Protein AF-A0A9D6RE31-F1 (afdb_monomer)

Sequence (153 aa):
MPLENSCTQYTGELVFVLPIVGYGWCRIDPNARADQPGGAIDTPHPFHAKLVEFQYHDGKIVGGIGTVEEPNHPLDKEWVAFCIRDRGTDLYDLTTNPGKYNVGIGKNRPTIKIDLDIPMPQWMQFDGPPIASGFGFIAESETQIKEKYDWLK

Secondary structure (DSSP, 8-state):
-PBPGGGGGGTTSEEEEEEPTTS--EE--TTS-TTS--EE-PPPPPEEEEEEEEEEETTEEEEEEEEE--TT-TTTT-EEEEEE---SSPPB-SSSSPPEEEEEEESSPPEE---TTS-GGGGEE-SS-EEEEEEEEEES-HHHHHHHHHHT-

Structure (mmCIF, N/CA/C/O backbone):
data_AF-A0A9D6RE31-F1
#
_entry.id   AF-A0A9D6RE31-F1
#
loop_
_atom_site.group_PDB
_atom_site.id
_atom_site.type_symbol
_atom_site.label_atom_id
_atom_site.label_alt_id
_atom_site.label_comp_id
_atom_site.label_asym_id
_atom_site.label_entity_id
_atom_site.label_seq_id
_atom_site.pdbx_PDB_ins_code
_atom_site.Cartn_x
_atom_site.Cartn_y
_atom_site.Cartn_z
_atom_site.occupancy
_atom_site.B_iso_or_equiv
_atom_site.auth_seq_id
_atom_site.auth_comp_id
_atom_site.auth_asym_id
_atom_site.auth_atom_id
_atom_site.pdbx_PDB_model_num
ATOM 1 N N . MET A 1 1 ? 2.675 -8.112 13.471 1.00 72.06 1 MET A N 1
ATOM 2 C CA . MET A 1 1 ? 1.384 -8.159 14.187 1.00 72.06 1 MET A CA 1
ATOM 3 C C . MET A 1 1 ? 0.311 -7.637 13.278 1.00 72.06 1 MET A C 1
ATOM 5 O O . MET A 1 1 ? 0.635 -6.751 12.501 1.00 72.06 1 MET A O 1
ATOM 9 N N . PRO A 1 2 ? -0.901 -8.199 13.326 1.00 80.25 2 PRO A N 1
ATOM 10 C CA . PRO A 1 2 ? -1.939 -7.860 12.370 1.00 80.25 2 PRO A CA 1
ATOM 11 C C . PRO A 1 2 ? -2.447 -6.429 12.511 1.00 80.25 2 PRO A C 1
ATOM 13 O O . PRO A 1 2 ? -2.255 -5.797 13.548 1.00 80.25 2 PRO A O 1
ATOM 16 N N . LEU A 1 3 ? -3.129 -5.968 11.470 1.00 85.81 3 LEU A N 1
ATOM 17 C CA . LEU A 1 3 ? -4.023 -4.821 11.557 1.00 85.81 3 LEU A CA 1
ATOM 18 C C . LEU A 1 3 ? -5.235 -5.164 12.432 1.00 85.81 3 LEU A C 1
ATOM 20 O O . LEU A 1 3 ? -5.684 -6.316 12.461 1.00 85.81 3 LEU A O 1
ATOM 24 N N . GLU A 1 4 ? -5.782 -4.164 13.118 1.00 89.50 4 GLU A N 1
ATOM 25 C CA . GLU A 1 4 ? -7.058 -4.299 13.814 1.00 89.50 4 GLU A CA 1
ATOM 26 C C . GLU A 1 4 ? -8.179 -4.719 12.862 1.00 89.50 4 GLU A C 1
ATOM 28 O O . GLU A 1 4 ? -8.310 -4.186 11.762 1.00 89.50 4 GLU A O 1
ATOM 33 N N . ASN A 1 5 ? -9.066 -5.610 13.315 1.00 88.19 5 ASN A N 1
ATOM 34 C CA . ASN A 1 5 ? -10.222 -6.042 12.520 1.00 88.19 5 ASN A CA 1
ATOM 35 C C . ASN A 1 5 ? -11.176 -4.883 12.170 1.00 88.19 5 ASN A C 1
ATOM 37 O O . ASN A 1 5 ? -11.893 -4.957 11.170 1.00 88.19 5 ASN A O 1
ATOM 41 N N . SER A 1 6 ? -11.164 -3.801 12.956 1.00 89.31 6 SER A N 1
ATOM 42 C CA . SER A 1 6 ? -11.869 -2.546 12.664 1.00 89.31 6 SER A CA 1
ATOM 43 C C . SER A 1 6 ? -11.450 -1.943 11.317 1.00 89.31 6 SER A C 1
ATOM 45 O O . SER A 1 6 ? -12.273 -1.330 10.642 1.00 89.31 6 SER A O 1
ATOM 47 N N . CYS A 1 7 ? -10.220 -2.200 10.858 1.00 91.12 7 CYS A N 1
ATOM 48 C CA . CYS A 1 7 ? -9.700 -1.678 9.596 1.00 91.12 7 CYS A CA 1
ATOM 49 C C . CYS A 1 7 ? -10.464 -2.191 8.367 1.00 91.12 7 CYS A C 1
ATOM 51 O O . CYS A 1 7 ? -10.392 -1.571 7.312 1.00 91.12 7 CYS A O 1
ATOM 53 N N . THR A 1 8 ? -11.250 -3.267 8.492 1.00 92.44 8 THR A N 1
ATOM 54 C CA . THR A 1 8 ? -12.121 -3.750 7.406 1.00 92.44 8 THR A CA 1
ATOM 55 C C . THR A 1 8 ? -13.094 -2.695 6.884 1.00 92.44 8 THR A C 1
ATOM 57 O O . THR A 1 8 ? -13.463 -2.762 5.710 1.00 92.44 8 THR A O 1
ATOM 60 N N . GLN A 1 9 ? -13.445 -1.694 7.700 1.00 93.81 9 GLN A N 1
ATOM 61 C CA . GLN A 1 9 ? -14.280 -0.564 7.285 1.00 93.81 9 GLN A CA 1
ATOM 62 C C . GLN A 1 9 ? -13.671 0.260 6.142 1.00 93.81 9 GLN A C 1
ATOM 64 O O . GLN A 1 9 ? -14.412 0.894 5.404 1.00 93.81 9 GLN A O 1
ATOM 69 N N . TYR A 1 10 ? -12.345 0.219 5.962 1.00 94.31 10 TYR A N 1
ATOM 70 C CA . TYR A 1 10 ? -11.663 0.923 4.874 1.00 94.31 10 TYR A CA 1
ATOM 71 C C . TYR A 1 10 ? -11.719 0.163 3.542 1.00 94.31 10 TYR A C 1
ATOM 73 O O . TYR A 1 10 ? -11.146 0.609 2.554 1.00 94.31 10 TYR A O 1
ATOM 81 N N . THR A 1 11 ? -12.401 -0.985 3.476 1.00 96.75 11 THR A N 1
ATOM 82 C CA . THR A 1 11 ? -12.646 -1.667 2.198 1.00 96.75 11 THR A CA 1
ATOM 83 C C . THR A 1 11 ? -13.521 -0.782 1.311 1.00 96.75 11 THR A C 1
ATOM 85 O O . THR A 1 11 ? -14.663 -0.492 1.652 1.00 96.75 11 THR A O 1
ATOM 88 N N . GLY A 1 12 ? -13.001 -0.386 0.153 1.00 96.62 12 GLY A N 1
ATOM 89 C CA . GLY A 1 12 ? -13.634 0.562 -0.763 1.00 96.62 12 GLY A CA 1
ATOM 90 C C . GLY A 1 12 ? -13.261 2.024 -0.513 1.00 96.62 12 GLY A C 1
ATOM 91 O O . GLY A 1 12 ? -13.594 2.861 -1.352 1.00 96.62 12 GLY A O 1
ATOM 92 N N . GLU A 1 13 ? -12.540 2.324 0.568 1.00 97.19 13 GLU A N 1
ATOM 93 C CA . GLU A 1 13 ? -12.125 3.675 0.945 1.00 97.19 13 GLU A CA 1
ATOM 94 C C . GLU A 1 13 ? -10.691 3.980 0.499 1.00 97.19 13 GLU A C 1
ATOM 96 O O . GLU A 1 1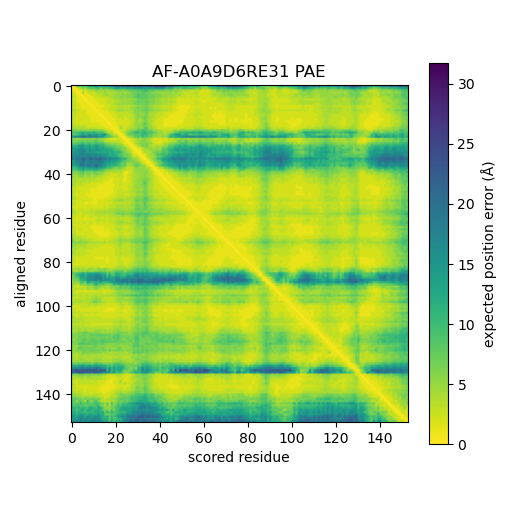3 ? -9.900 3.082 0.187 1.00 97.19 13 GLU A O 1
ATOM 101 N N . LEU A 1 14 ? -10.363 5.273 0.465 1.00 97.00 14 LEU A N 1
ATOM 102 C CA . LEU A 1 14 ? -9.002 5.745 0.233 1.00 97.00 14 LEU A CA 1
ATOM 103 C C . LEU A 1 14 ? -8.184 5.679 1.523 1.00 97.00 14 LEU A C 1
ATOM 105 O O . LEU A 1 14 ? -8.643 6.082 2.589 1.00 97.00 14 LEU A O 1
ATOM 109 N N . VAL A 1 15 ? -6.943 5.226 1.394 1.00 95.81 15 VAL A N 1
ATOM 110 C CA . VAL A 1 15 ? -5.906 5.311 2.422 1.00 95.81 15 VAL A CA 1
ATOM 111 C C . VAL A 1 15 ? -4.702 6.053 1.863 1.00 95.81 15 VAL A C 1
ATOM 113 O O . VAL A 1 15 ? -4.426 6.002 0.664 1.00 95.81 15 VAL A O 1
ATOM 116 N N . PHE A 1 16 ? -3.970 6.735 2.730 1.00 96.06 16 PHE A N 1
ATOM 117 C CA . PHE A 1 16 ? -2.738 7.419 2.378 1.00 96.06 16 PHE A CA 1
ATOM 118 C C . PHE A 1 16 ? -1.540 6.488 2.554 1.00 96.06 16 PHE A C 1
ATOM 120 O O . PHE A 1 16 ? -1.374 5.852 3.600 1.00 96.06 16 PHE A O 1
ATOM 127 N N . VAL A 1 17 ? -0.679 6.439 1.541 1.00 95.12 17 VAL A N 1
ATOM 128 C CA . VAL A 1 17 ? 0.570 5.682 1.558 1.00 95.12 17 VAL A CA 1
ATOM 129 C C . VAL A 1 17 ? 1.740 6.659 1.551 1.00 95.12 17 VAL A C 1
ATOM 131 O O . VAL A 1 17 ? 1.889 7.465 0.633 1.00 95.12 17 VAL A O 1
ATOM 134 N N . LEU A 1 18 ? 2.608 6.548 2.560 1.00 94.25 18 LEU A N 1
ATOM 135 C CA . LEU A 1 18 ? 3.876 7.273 2.631 1.00 94.25 18 LEU A CA 1
ATOM 136 C C . LEU A 1 18 ? 5.053 6.316 2.404 1.00 94.25 18 LEU A C 1
ATOM 138 O O . LEU A 1 18 ? 5.465 5.620 3.339 1.00 94.25 18 LEU A O 1
ATOM 142 N N . PRO A 1 19 ? 5.630 6.292 1.192 1.00 93.00 19 PRO A N 1
ATOM 143 C CA . PRO A 1 19 ? 6.897 5.627 0.911 1.00 93.00 19 PRO A CA 1
ATOM 144 C C . PRO A 1 19 ? 8.040 6.116 1.812 1.00 93.00 19 PRO A C 1
ATOM 146 O O . PRO A 1 19 ? 8.207 7.314 2.036 1.00 93.00 19 PRO A O 1
ATOM 149 N N . ILE A 1 20 ? 8.870 5.193 2.308 1.00 89.69 20 ILE A N 1
ATOM 150 C CA . ILE A 1 20 ? 10.016 5.520 3.169 1.00 89.69 20 ILE A CA 1
ATOM 151 C C . ILE A 1 20 ? 11.292 5.628 2.323 1.00 89.69 20 ILE A C 1
ATOM 153 O O . ILE A 1 20 ? 11.745 4.650 1.722 1.00 89.69 20 ILE A O 1
ATOM 157 N N . VAL A 1 21 ? 11.898 6.816 2.327 1.00 84.38 21 VAL A N 1
ATOM 158 C CA . VAL A 1 21 ? 13.106 7.140 1.552 1.00 84.38 21 VAL A CA 1
ATOM 159 C C . VAL A 1 21 ? 14.311 6.316 2.004 1.00 84.38 21 VAL A C 1
ATOM 161 O O . VAL A 1 21 ? 14.629 6.276 3.188 1.00 84.38 21 VAL A O 1
ATOM 164 N N . GLY A 1 22 ? 15.012 5.693 1.051 1.00 76.50 22 GLY A N 1
ATOM 165 C CA . GLY A 1 22 ? 16.251 4.941 1.303 1.00 76.50 22 GLY A CA 1
ATOM 166 C C . GLY A 1 22 ? 16.052 3.500 1.786 1.00 76.50 22 GLY A C 1
ATOM 167 O O . GLY A 1 22 ? 17.028 2.805 2.057 1.00 76.50 22 GLY A O 1
ATOM 168 N N . TYR A 1 23 ? 14.808 3.019 1.867 1.00 77.19 23 TYR A N 1
ATOM 169 C CA . TYR A 1 23 ? 14.497 1.698 2.413 1.00 77.19 23 TYR A CA 1
ATOM 170 C C . TYR A 1 23 ? 13.992 0.710 1.358 1.00 77.19 23 TYR A C 1
ATOM 172 O O . TYR A 1 23 ? 12.849 0.254 1.393 1.00 77.19 23 TYR A O 1
ATOM 180 N N . GLY A 1 24 ? 14.891 0.337 0.448 1.00 73.00 24 GLY A N 1
ATOM 181 C CA . GLY A 1 24 ? 14.710 -0.852 -0.388 1.00 73.00 24 GLY A CA 1
ATOM 182 C C . GLY A 1 24 ? 13.778 -0.682 -1.583 1.00 73.00 24 GLY A C 1
ATOM 183 O O . GLY A 1 24 ? 13.351 -1.693 -2.131 1.00 73.00 24 GLY A O 1
ATOM 184 N N . TRP A 1 25 ? 13.488 0.559 -1.997 1.00 88.06 25 TRP A N 1
ATOM 185 C CA . TRP A 1 25 ? 12.757 0.822 -3.236 1.00 88.06 25 TRP A CA 1
ATOM 186 C C . TRP A 1 25 ? 13.546 0.317 -4.449 1.00 88.06 25 TRP A C 1
ATOM 188 O O . TRP A 1 25 ? 14.605 0.841 -4.798 1.00 88.06 25 TRP A O 1
ATOM 198 N N . CYS A 1 26 ? 13.037 -0.742 -5.071 1.00 86.56 26 CYS A N 1
ATOM 199 C CA . CYS A 1 26 ? 13.654 -1.404 -6.213 1.00 86.56 26 CYS A CA 1
ATOM 200 C C . CYS A 1 26 ? 12.600 -1.917 -7.204 1.00 86.56 26 CYS A C 1
ATOM 202 O O . CYS A 1 26 ? 11.431 -2.113 -6.867 1.00 86.56 26 CYS A O 1
ATOM 204 N N . ARG A 1 27 ? 13.029 -2.142 -8.447 1.00 83.88 27 ARG A N 1
ATOM 205 C CA . ARG A 1 27 ? 12.282 -2.891 -9.463 1.00 83.88 27 ARG A CA 1
ATOM 206 C C . ARG A 1 27 ? 12.588 -4.364 -9.300 1.00 83.88 27 ARG A C 1
ATOM 208 O O . ARG A 1 27 ? 13.723 -4.755 -9.539 1.00 83.88 27 ARG A O 1
ATOM 215 N N . ILE A 1 28 ? 11.599 -5.166 -8.935 1.00 74.62 28 ILE A N 1
ATOM 216 C CA . ILE A 1 28 ? 11.752 -6.618 -8.820 1.00 74.62 28 ILE A CA 1
ATOM 217 C C . ILE A 1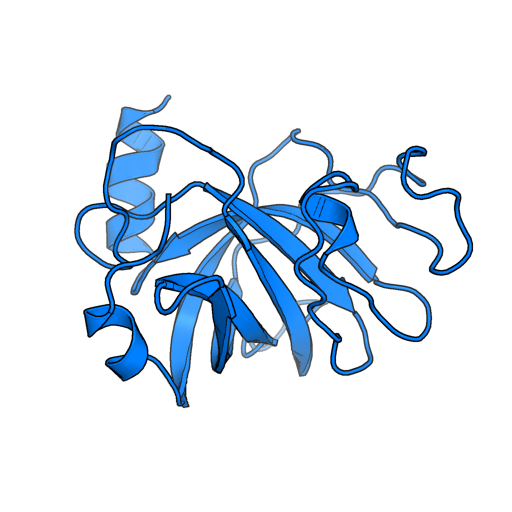 28 ? 11.269 -7.249 -10.131 1.00 74.62 28 ILE A C 1
ATOM 219 O O . ILE A 1 28 ? 10.168 -6.956 -10.581 1.00 74.62 28 ILE A O 1
ATOM 223 N N . ASP A 1 29 ? 12.087 -8.086 -10.773 1.00 67.75 29 ASP A N 1
ATOM 224 C CA . ASP A 1 29 ? 11.606 -8.928 -11.879 1.00 67.75 29 ASP A CA 1
ATOM 225 C C . ASP A 1 29 ? 10.699 -10.021 -11.284 1.00 67.75 29 ASP A C 1
ATOM 227 O O . ASP A 1 29 ? 11.098 -10.639 -10.296 1.00 67.75 29 ASP A O 1
ATOM 231 N N . PRO A 1 30 ? 9.516 -10.309 -11.851 1.00 61.91 30 PRO A N 1
ATOM 232 C CA . PRO A 1 30 ? 8.641 -11.386 -11.375 1.00 61.91 30 PRO A CA 1
ATOM 233 C C . PRO A 1 30 ? 9.322 -12.755 -11.322 1.00 61.91 30 PRO A C 1
ATOM 235 O O . PRO A 1 30 ? 8.916 -13.623 -10.557 1.00 61.91 30 PRO A O 1
ATOM 238 N N . ASN A 1 31 ? 10.358 -12.947 -12.142 1.00 63.72 31 ASN A N 1
ATOM 239 C CA . ASN A 1 31 ? 11.150 -14.168 -12.220 1.00 63.72 31 ASN A CA 1
ATOM 240 C C . ASN A 1 31 ? 12.482 -14.065 -11.463 1.00 63.72 31 ASN A C 1
ATOM 242 O O . ASN A 1 31 ? 13.255 -15.028 -11.461 1.00 63.72 31 ASN A O 1
ATOM 246 N N . ALA A 1 32 ? 12.795 -12.915 -10.853 1.00 63.56 32 ALA A N 1
ATOM 247 C CA . ALA A 1 32 ? 13.978 -12.803 -10.011 1.00 63.56 32 ALA A CA 1
ATOM 248 C C . ALA A 1 32 ? 13.854 -13.753 -8.821 1.00 63.56 32 ALA A C 1
ATOM 250 O O . ALA A 1 32 ? 12.771 -13.980 -8.275 1.00 63.56 32 ALA A O 1
ATOM 251 N N . ARG A 1 33 ? 14.998 -14.287 -8.376 1.00 61.00 33 ARG A N 1
ATOM 252 C CA . ARG A 1 33 ? 15.031 -14.968 -7.085 1.00 61.00 33 ARG A CA 1
ATOM 253 C C . ARG A 1 33 ? 14.599 -13.970 -6.024 1.00 61.00 33 ARG A C 1
ATOM 255 O O . ARG A 1 33 ? 15.077 -12.841 -5.976 1.00 61.00 33 ARG A O 1
ATOM 262 N N . ALA A 1 34 ? 13.694 -14.411 -5.173 1.00 54.25 34 ALA A N 1
ATOM 263 C CA . ALA A 1 34 ? 12.980 -13.536 -4.266 1.00 54.25 34 ALA A CA 1
ATOM 264 C C . ALA A 1 34 ? 13.859 -12.975 -3.114 1.00 54.25 34 ALA A C 1
ATOM 266 O O . ALA A 1 34 ? 13.396 -12.176 -2.300 1.00 54.25 34 ALA A O 1
ATOM 267 N N . ASP A 1 35 ? 15.131 -13.387 -3.044 1.00 58.91 35 ASP A N 1
ATOM 268 C CA . ASP A 1 35 ? 16.192 -12.866 -2.174 1.00 58.91 35 ASP A CA 1
ATOM 269 C C . ASP A 1 35 ? 17.090 -11.809 -2.849 1.00 58.91 35 ASP A C 1
ATOM 271 O O . ASP A 1 35 ? 17.983 -11.263 -2.199 1.00 58.91 35 ASP A O 1
ATOM 275 N N . GLN A 1 36 ? 16.866 -11.493 -4.129 1.00 63.34 36 GLN A N 1
ATOM 276 C CA . GLN A 1 36 ? 17.641 -10.493 -4.857 1.00 63.34 36 GLN A CA 1
ATOM 277 C C . GLN A 1 36 ? 16.864 -9.178 -4.962 1.00 63.34 36 GLN A C 1
ATOM 279 O O . GLN A 1 36 ? 15.836 -9.128 -5.644 1.00 63.34 36 GLN A O 1
ATOM 284 N N . PRO A 1 37 ? 17.342 -8.086 -4.334 1.00 63.28 37 PRO A N 1
ATOM 285 C CA . PRO A 1 37 ? 16.814 -6.770 -4.647 1.00 63.28 37 PRO A CA 1
ATOM 286 C C . PRO A 1 37 ? 17.138 -6.489 -6.114 1.00 63.28 37 PRO A C 1
ATOM 288 O O . PRO A 1 37 ? 18.289 -6.617 -6.537 1.00 63.28 37 PRO A O 1
ATOM 291 N N . GLY A 1 38 ? 16.127 -6.151 -6.910 1.00 74.94 38 GLY A N 1
ATOM 292 C CA . GLY A 1 38 ? 16.384 -5.758 -8.289 1.00 74.94 38 GLY A CA 1
ATOM 293 C C . GLY A 1 38 ? 16.922 -4.326 -8.376 1.00 74.94 38 GLY A C 1
ATOM 294 O O . GLY A 1 38 ? 17.430 -3.771 -7.400 1.00 74.94 38 GLY A O 1
ATOM 295 N N . GLY A 1 39 ? 16.852 -3.713 -9.559 1.00 82.06 39 GLY A N 1
ATOM 296 C CA . GLY A 1 39 ? 17.449 -2.392 -9.786 1.00 82.06 39 GLY A CA 1
ATOM 297 C C . GLY A 1 39 ? 16.862 -1.332 -8.852 1.00 82.06 39 GLY A C 1
ATOM 298 O O . GLY A 1 39 ? 15.642 -1.178 -8.800 1.00 82.06 39 GLY A O 1
ATOM 299 N N . ALA A 1 40 ? 17.715 -0.609 -8.122 1.00 86.00 40 ALA A N 1
ATOM 300 C CA . ALA A 1 40 ? 17.282 0.493 -7.267 1.00 86.00 40 ALA A CA 1
ATOM 301 C C . ALA A 1 40 ? 16.509 1.541 -8.081 1.00 86.00 40 ALA A C 1
ATOM 303 O O . ALA A 1 40 ? 16.846 1.817 -9.236 1.00 86.00 40 ALA A O 1
ATOM 304 N N . ILE A 1 41 ? 15.480 2.120 -7.469 1.00 88.62 41 ILE A N 1
ATOM 305 C CA . ILE A 1 41 ? 14.704 3.220 -8.043 1.00 88.62 41 ILE A CA 1
ATOM 306 C C . ILE A 1 41 ? 14.551 4.344 -7.031 1.00 88.62 41 ILE A C 1
ATOM 308 O O . ILE A 1 41 ? 14.700 4.141 -5.823 1.00 88.62 41 ILE A O 1
ATOM 312 N N . ASP A 1 42 ? 14.198 5.518 -7.539 1.00 89.75 42 ASP A N 1
ATOM 313 C CA . ASP A 1 42 ? 13.763 6.610 -6.687 1.00 89.75 42 ASP A CA 1
ATOM 314 C C . ASP A 1 42 ? 12.523 6.195 -5.893 1.00 89.75 42 ASP A C 1
ATOM 316 O O . ASP A 1 42 ? 11.639 5.480 -6.376 1.00 89.75 42 ASP A O 1
ATOM 320 N N . THR A 1 43 ? 12.481 6.639 -4.641 1.00 91.00 43 THR A N 1
ATOM 321 C CA . THR A 1 43 ? 11.319 6.428 -3.780 1.00 91.00 43 THR A CA 1
ATOM 322 C C . THR A 1 43 ? 10.117 7.148 -4.396 1.00 91.00 43 THR A C 1
ATOM 324 O O . THR A 1 43 ? 10.243 8.340 -4.691 1.00 91.00 43 THR A O 1
ATOM 327 N N . PRO A 1 44 ? 8.969 6.474 -4.596 1.00 91.62 44 PRO A N 1
ATOM 328 C CA . PRO A 1 44 ? 7.776 7.134 -5.106 1.00 91.62 44 PRO A CA 1
ATOM 329 C C . PRO A 1 44 ? 7.358 8.305 -4.217 1.00 91.62 44 PRO A C 1
ATOM 331 O O . PRO A 1 44 ? 7.584 8.291 -3.003 1.00 91.62 44 PRO A O 1
ATOM 334 N N . HIS A 1 45 ? 6.713 9.306 -4.814 1.00 92.94 45 HIS A N 1
ATOM 335 C CA . HIS A 1 45 ? 6.023 10.320 -4.026 1.00 92.94 45 HIS A CA 1
ATOM 336 C C . HIS A 1 45 ? 4.884 9.671 -3.221 1.00 92.94 45 HIS A C 1
ATOM 338 O O . HIS A 1 45 ? 4.441 8.576 -3.568 1.00 92.94 45 HIS A O 1
ATOM 344 N N . PRO A 1 46 ? 4.423 10.298 -2.127 1.00 94.69 46 PRO A N 1
ATOM 345 C CA . PRO A 1 46 ? 3.235 9.831 -1.423 1.00 94.69 46 PRO A CA 1
ATOM 346 C C . PRO A 1 46 ? 2.012 9.809 -2.344 1.00 94.69 46 PRO A C 1
ATOM 348 O O . PRO A 1 46 ? 1.916 10.628 -3.260 1.00 94.69 46 PRO A O 1
ATOM 351 N N . PHE A 1 47 ? 1.092 8.879 -2.095 1.00 95.69 47 PHE A N 1
ATOM 352 C CA . PHE A 1 47 ? -0.096 8.682 -2.925 1.00 95.69 47 PHE A CA 1
ATOM 353 C C . PHE A 1 47 ? -1.268 8.131 -2.114 1.00 95.69 47 PHE A C 1
ATOM 355 O O . PHE A 1 47 ? -1.076 7.502 -1.068 1.00 95.69 47 PHE A O 1
ATOM 362 N N . HIS A 1 48 ? -2.482 8.311 -2.627 1.00 97.75 48 HIS A N 1
ATOM 363 C CA . HIS A 1 48 ? -3.665 7.617 -2.129 1.00 97.75 48 HIS A CA 1
ATOM 364 C C . HIS A 1 48 ? -3.876 6.277 -2.836 1.00 97.75 48 HIS A C 1
ATOM 366 O O . HIS A 1 48 ? -3.629 6.126 -4.034 1.00 97.75 48 HIS A O 1
ATOM 372 N N . ALA A 1 49 ? -4.364 5.295 -2.086 1.00 97.50 49 ALA A N 1
ATOM 373 C CA . ALA A 1 49 ? -4.764 3.997 -2.601 1.00 97.50 49 ALA A CA 1
ATOM 374 C C . ALA A 1 49 ? -6.190 3.670 -2.166 1.00 97.50 49 ALA A C 1
ATOM 376 O O . ALA A 1 49 ? -6.515 3.765 -0.986 1.00 97.50 49 ALA A O 1
ATOM 377 N N . LYS A 1 50 ? -7.034 3.237 -3.098 1.00 98.06 50 LYS A N 1
ATOM 378 C CA . LYS A 1 50 ? -8.357 2.702 -2.792 1.00 98.06 50 LYS A CA 1
ATOM 379 C C . LYS A 1 50 ? -8.247 1.228 -2.454 1.00 98.06 50 LYS A C 1
ATOM 381 O O . LYS A 1 50 ? -7.886 0.423 -3.315 1.00 98.06 50 LYS A O 1
ATOM 386 N N . LEU A 1 51 ? -8.560 0.860 -1.217 1.00 97.50 51 LEU A N 1
ATOM 387 C CA . LEU A 1 51 ? -8.505 -0.537 -0.800 1.00 97.50 51 LEU A CA 1
ATOM 388 C C . LEU A 1 51 ? -9.648 -1.329 -1.426 1.00 97.50 51 LEU A C 1
ATOM 390 O O . LEU A 1 51 ? -10.801 -0.910 -1.419 1.00 97.50 51 LEU A O 1
ATOM 394 N N . VAL A 1 52 ? -9.322 -2.502 -1.953 1.00 97.44 52 VAL A N 1
ATOM 395 C CA . VAL A 1 52 ? -10.279 -3.418 -2.584 1.00 97.44 52 VAL A CA 1
ATOM 396 C C . VAL A 1 52 ? -10.516 -4.631 -1.696 1.00 97.44 52 VAL A C 1
ATOM 398 O O . VAL A 1 52 ? -11.643 -5.109 -1.598 1.00 97.44 52 VAL A O 1
ATOM 401 N N . GLU A 1 53 ? -9.471 -5.130 -1.038 1.00 95.44 53 GLU A N 1
ATOM 402 C CA . GLU A 1 53 ? -9.567 -6.300 -0.169 1.00 95.44 53 GLU A CA 1
ATOM 403 C C . GLU A 1 53 ? -8.474 -6.317 0.900 1.00 95.44 53 GLU A C 1
ATOM 405 O O . GLU A 1 53 ? -7.336 -5.905 0.665 1.00 95.44 53 GLU A O 1
ATOM 410 N N . PHE A 1 54 ? -8.816 -6.861 2.066 1.00 94.69 54 PHE A N 1
ATOM 411 C CA . PHE A 1 54 ? -7.856 -7.225 3.104 1.00 94.69 54 PHE A CA 1
ATOM 412 C C . PHE A 1 54 ? -7.512 -8.708 3.022 1.00 94.69 54 PHE A C 1
ATOM 414 O O . PHE A 1 54 ? -8.345 -9.539 2.666 1.00 94.69 54 PHE A O 1
ATOM 421 N N . GLN A 1 55 ? -6.280 -9.035 3.398 1.00 93.19 55 GLN A N 1
ATOM 422 C CA . GLN A 1 55 ? -5.761 -10.397 3.404 1.00 93.19 55 GLN A CA 1
ATOM 423 C C . GLN A 1 55 ? -5.612 -10.903 4.827 1.00 93.19 55 GLN A C 1
ATOM 425 O O . GLN A 1 55 ? -5.184 -10.160 5.711 1.00 93.19 55 GLN A O 1
ATOM 430 N N . TYR A 1 56 ? -5.936 -12.177 5.038 1.00 90.62 56 TYR A N 1
ATOM 431 C CA . TYR A 1 56 ? -6.042 -12.765 6.369 1.00 90.62 56 TYR A CA 1
ATOM 432 C C . TYR A 1 56 ? -5.117 -13.965 6.542 1.00 90.62 56 TYR A C 1
ATOM 434 O O . TYR A 1 56 ? -5.012 -14.819 5.665 1.00 90.62 56 TYR A O 1
ATOM 442 N N . HIS A 1 57 ? -4.512 -14.064 7.722 1.00 87.06 57 HIS A N 1
ATOM 443 C CA . HIS A 1 57 ? -3.833 -15.259 8.215 1.00 87.06 57 HIS A C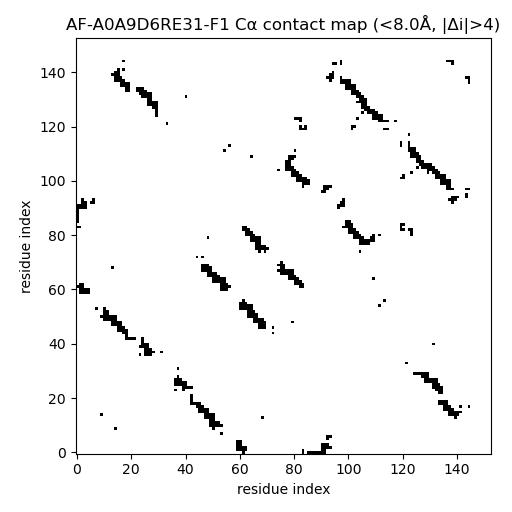A 1
ATOM 444 C C . HIS A 1 57 ? -4.340 -15.553 9.621 1.00 87.06 57 HIS A C 1
ATOM 446 O O . HIS A 1 57 ? -4.352 -14.647 10.452 1.00 87.06 57 HIS A O 1
ATOM 452 N N . ASP A 1 58 ? -4.783 -16.779 9.897 1.00 87.12 58 ASP A N 1
ATOM 453 C CA . ASP A 1 58 ? -5.306 -17.176 11.214 1.00 87.12 58 ASP A CA 1
ATOM 454 C C . ASP A 1 58 ? -6.349 -16.193 11.788 1.00 87.12 58 ASP A C 1
ATOM 456 O O . ASP A 1 58 ? -6.309 -15.807 12.957 1.00 87.12 58 ASP A O 1
ATOM 460 N N . GLY A 1 59 ? -7.270 -15.734 10.931 1.00 86.19 59 GLY A N 1
ATOM 461 C CA . GLY A 1 59 ? -8.342 -14.799 11.298 1.00 86.19 59 GLY A CA 1
ATOM 462 C C . GLY A 1 59 ? -7.888 -13.359 11.562 1.00 86.19 59 GLY A C 1
ATOM 463 O O . GLY A 1 59 ? -8.675 -12.557 12.059 1.00 86.19 59 GLY A O 1
ATOM 464 N N . LYS A 1 60 ? -6.636 -13.023 11.243 1.00 88.31 60 LYS A N 1
ATOM 465 C CA . LYS A 1 60 ? -6.033 -11.714 11.486 1.00 88.31 60 LYS A CA 1
ATOM 466 C C . LYS A 1 60 ? -5.635 -11.040 10.176 1.00 88.31 60 LYS A C 1
ATOM 468 O O . LYS A 1 60 ? -5.065 -11.696 9.306 1.00 88.31 60 LYS A O 1
ATOM 473 N N . ILE A 1 61 ? -5.886 -9.738 10.045 1.00 91.06 61 ILE A N 1
ATOM 474 C CA . ILE A 1 61 ? -5.521 -8.979 8.841 1.00 91.06 61 ILE A CA 1
ATOM 475 C C . ILE A 1 61 ? -4.003 -8.845 8.767 1.00 91.06 61 ILE A C 1
ATOM 477 O O . ILE A 1 61 ? -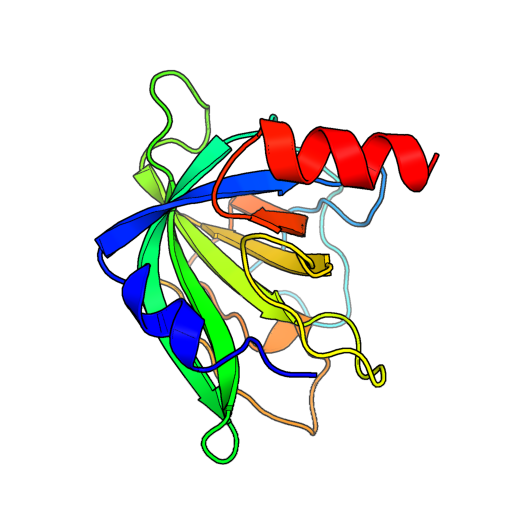3.390 -8.275 9.670 1.00 91.06 61 ILE A O 1
ATOM 481 N N . VAL A 1 62 ? -3.390 -9.331 7.687 1.00 89.38 62 VAL A N 1
ATOM 482 C CA . VAL A 1 62 ? -1.935 -9.260 7.499 1.00 89.38 62 VAL A CA 1
ATOM 483 C C . VAL A 1 62 ? -1.467 -8.310 6.396 1.00 89.38 62 VAL A C 1
ATOM 485 O O . VAL A 1 62 ? -0.266 -8.087 6.223 1.00 89.38 62 VAL A O 1
ATOM 488 N N . GLY A 1 63 ? -2.408 -7.748 5.648 1.00 91.12 63 GLY A N 1
ATOM 489 C CA . GLY A 1 63 ? -2.127 -6.912 4.496 1.00 91.12 63 GLY A CA 1
ATOM 490 C C . GLY A 1 63 ? -3.394 -6.556 3.740 1.00 91.12 63 GLY A C 1
ATOM 491 O O . GLY A 1 63 ? -4.498 -6.910 4.157 1.00 91.12 63 GLY A O 1
ATOM 492 N N . GLY A 1 64 ? -3.225 -5.890 2.609 1.00 94.38 64 GLY A N 1
ATOM 493 C CA . GLY A 1 64 ? -4.328 -5.501 1.748 1.00 94.38 64 GLY A CA 1
ATOM 494 C C . GLY A 1 64 ? -3.878 -5.248 0.322 1.00 94.38 64 GLY A C 1
ATOM 495 O O . GLY A 1 64 ? -2.685 -5.144 0.029 1.00 94.38 64 GLY A O 1
ATOM 496 N N . ILE A 1 65 ? -4.865 -5.189 -0.562 1.00 96.12 65 ILE A N 1
ATOM 497 C CA . ILE A 1 65 ? -4.707 -4.914 -1.985 1.00 96.12 65 ILE A CA 1
ATOM 498 C C . ILE A 1 65 ? -5.630 -3.755 -2.336 1.00 96.12 65 ILE A C 1
ATOM 500 O O . ILE A 1 65 ? -6.764 -3.675 -1.855 1.00 96.12 65 ILE A O 1
ATOM 504 N N . GLY A 1 66 ? -5.147 -2.869 -3.194 1.00 97.25 66 GLY A N 1
ATOM 505 C CA . GLY A 1 66 ? -5.894 -1.733 -3.697 1.00 97.25 66 GLY A CA 1
ATOM 506 C C . GLY A 1 66 ? -5.394 -1.261 -5.053 1.00 97.25 66 GLY A C 1
ATOM 507 O O . GLY A 1 66 ? -4.508 -1.871 -5.656 1.00 97.25 66 GLY A O 1
ATOM 508 N N . THR A 1 67 ? -5.952 -0.149 -5.510 1.00 97.69 67 THR A N 1
ATOM 509 C CA . THR A 1 67 ? -5.474 0.599 -6.677 1.00 97.69 67 THR A CA 1
ATOM 510 C C . THR A 1 67 ? -4.989 1.963 -6.233 1.00 97.69 67 THR A C 1
ATOM 512 O O . THR A 1 67 ? -5.574 2.569 -5.340 1.00 97.69 67 THR A O 1
ATOM 515 N N . VAL A 1 68 ? -3.904 2.451 -6.821 1.00 97.44 68 VAL A N 1
ATOM 516 C CA . VAL A 1 68 ? -3.481 3.838 -6.628 1.00 97.44 68 VAL A CA 1
ATOM 517 C C . VAL A 1 68 ? -4.526 4.746 -7.279 1.00 97.44 68 VAL A C 1
ATOM 519 O O . VAL A 1 68 ? -4.853 4.566 -8.449 1.00 97.44 68 VAL A O 1
ATOM 522 N N . GLU A 1 69 ? -5.036 5.712 -6.524 1.00 97.62 69 GLU A N 1
ATOM 523 C CA . GLU A 1 69 ? -6.001 6.716 -6.982 1.00 97.62 69 GLU A CA 1
ATOM 524 C C . GLU A 1 69 ? -5.412 8.099 -6.684 1.00 97.62 69 GLU A C 1
ATOM 526 O O . GLU A 1 69 ? -5.774 8.754 -5.707 1.00 97.62 69 GLU A O 1
ATOM 531 N N . GLU A 1 70 ? -4.443 8.520 -7.497 1.00 96.44 70 GLU A N 1
ATOM 532 C CA . GLU A 1 70 ? -3.689 9.756 -7.279 1.00 96.44 70 GLU A CA 1
ATOM 533 C C . GLU A 1 70 ? -3.454 10.456 -8.625 1.00 96.44 70 GLU A C 1
ATOM 535 O O . GLU A 1 70 ? -2.479 10.165 -9.329 1.00 96.44 70 GLU A O 1
ATOM 540 N N . PRO A 1 71 ? -4.341 11.385 -9.022 1.00 94.38 71 PRO A N 1
ATOM 541 C CA . PRO A 1 71 ? -4.244 12.043 -10.314 1.00 94.38 71 PRO A CA 1
ATOM 542 C C . PRO A 1 71 ? -2.881 12.709 -10.532 1.00 94.38 71 PRO A C 1
ATOM 544 O O . PRO A 1 71 ? -2.395 13.470 -9.697 1.00 94.38 71 PRO A O 1
ATOM 547 N N . ASN A 1 72 ? -2.301 12.492 -11.715 1.00 93.19 72 ASN A N 1
ATOM 548 C CA . ASN A 1 72 ? -0.965 12.962 -12.118 1.00 93.19 72 ASN A CA 1
ATOM 549 C C . ASN A 1 72 ? 0.217 12.259 -11.428 1.00 93.19 72 ASN A C 1
ATOM 551 O O . ASN A 1 72 ? 1.367 12.599 -11.717 1.00 93.19 72 ASN A O 1
ATOM 555 N N . HIS A 1 73 ? -0.024 11.264 -10.572 1.00 92.94 73 HIS A N 1
ATOM 556 C CA . HIS A 1 73 ? 1.042 10.413 -10.062 1.00 92.94 73 HIS A CA 1
ATOM 557 C C . HIS A 1 73 ? 1.483 9.406 -11.143 1.00 92.94 73 HIS A C 1
ATOM 559 O O . HIS A 1 73 ? 0.633 8.819 -11.814 1.00 92.94 73 HIS A O 1
ATOM 565 N N . PRO A 1 74 ? 2.789 9.122 -11.315 1.00 91.94 74 PRO A N 1
ATOM 566 C CA . PRO A 1 74 ? 3.260 8.133 -12.295 1.00 91.94 74 PRO A CA 1
ATOM 567 C C . PRO A 1 74 ? 2.746 6.705 -12.069 1.00 91.94 74 PRO A C 1
ATOM 569 O O . PRO A 1 74 ? 2.859 5.869 -12.960 1.00 91.94 74 PRO A O 1
ATOM 572 N N . LEU A 1 75 ? 2.239 6.431 -10.866 1.00 93.06 75 LEU A N 1
ATOM 573 C CA . LEU A 1 75 ? 1.664 5.145 -10.470 1.00 93.06 75 LEU A CA 1
ATOM 574 C C . LEU A 1 75 ? 0.131 5.177 -10.424 1.00 93.06 75 LEU A C 1
ATOM 576 O O . LEU A 1 75 ? -0.455 4.229 -9.920 1.00 93.06 75 LEU A O 1
ATOM 580 N N . ASP A 1 76 ? -0.520 6.250 -10.885 1.00 96.38 76 ASP A N 1
ATOM 581 C CA . ASP A 1 76 ? -1.985 6.339 -10.908 1.00 96.38 76 ASP A CA 1
ATOM 582 C C . ASP A 1 76 ? -2.594 5.128 -11.631 1.00 96.38 76 ASP A C 1
ATOM 584 O O . ASP A 1 76 ? -2.155 4.767 -12.726 1.00 96.38 76 ASP A O 1
ATOM 588 N N . LYS A 1 77 ? -3.612 4.512 -11.017 1.00 95.88 77 LYS A N 1
ATOM 589 C CA . LYS A 1 77 ? -4.324 3.303 -11.479 1.00 95.88 77 LYS A CA 1
ATOM 590 C C . LYS A 1 77 ? -3.513 2.008 -11.484 1.00 95.88 77 LYS A C 1
ATOM 592 O O . LYS A 1 77 ? -4.040 0.971 -11.892 1.00 95.88 77 LYS A O 1
ATOM 597 N N . GLU A 1 78 ? -2.266 2.030 -11.027 1.00 95.06 78 GLU A N 1
ATOM 598 C CA . GLU A 1 78 ? -1.503 0.808 -10.786 1.00 95.06 78 GLU A CA 1
ATOM 599 C C . GLU A 1 78 ? -2.069 0.071 -9.562 1.00 95.06 78 GLU A C 1
ATOM 601 O O . GLU A 1 78 ? -2.645 0.673 -8.649 1.00 95.06 78 GLU A O 1
ATOM 606 N N . TRP A 1 79 ? -1.905 -1.248 -9.517 1.00 95.88 79 TRP A N 1
ATOM 607 C CA . TRP A 1 79 ? -2.266 -2.026 -8.340 1.00 95.88 79 TRP A CA 1
ATOM 608 C C . TRP A 1 79 ? -1.212 -1.874 -7.260 1.00 95.88 79 TRP A C 1
ATOM 610 O O . TRP A 1 79 ? -0.015 -1.913 -7.536 1.00 95.88 79 TRP A O 1
ATOM 620 N N . VAL A 1 80 ? -1.664 -1.791 -6.015 1.00 95.62 80 VAL A N 1
ATOM 621 C CA . VAL A 1 80 ? -0.814 -1.781 -4.831 1.00 95.62 80 VAL A CA 1
ATOM 622 C C . VAL A 1 80 ? -1.185 -2.944 -3.922 1.00 95.62 80 VAL A C 1
ATOM 624 O O . VAL A 1 80 ? -2.356 -3.248 -3.705 1.00 95.62 80 VAL A O 1
ATOM 627 N N . ALA A 1 81 ? -0.168 -3.597 -3.381 1.00 94.62 81 ALA A N 1
ATOM 628 C CA . ALA A 1 81 ? -0.282 -4.549 -2.292 1.00 94.62 81 ALA A CA 1
ATOM 629 C C . ALA A 1 81 ? 0.570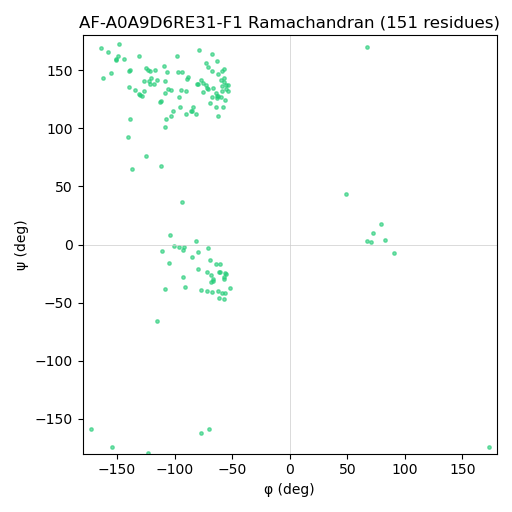 -4.069 -1.130 1.00 94.62 81 ALA A C 1
ATOM 631 O O . ALA A 1 81 ? 1.629 -3.464 -1.319 1.00 94.62 81 ALA A O 1
ATOM 632 N N . PHE A 1 82 ? 0.132 -4.395 0.076 1.00 93.38 82 PHE A N 1
ATOM 633 C CA . PHE A 1 82 ? 0.956 -4.239 1.255 1.00 93.38 82 PHE A CA 1
ATOM 634 C C . PHE A 1 82 ? 0.794 -5.419 2.199 1.00 93.38 82 PHE A C 1
ATOM 636 O O . PHE A 1 82 ? -0.277 -6.017 2.301 1.00 93.38 82 PHE A O 1
ATOM 643 N N . CYS A 1 83 ? 1.858 -5.728 2.929 1.00 90.56 83 CYS A N 1
ATOM 644 C CA . CYS A 1 83 ? 1.829 -6.689 4.021 1.00 90.56 83 CYS A CA 1
ATOM 645 C C . CYS A 1 83 ? 2.659 -6.174 5.195 1.00 90.56 83 CYS A C 1
ATOM 647 O O . CYS A 1 83 ? 3.616 -5.412 5.024 1.00 90.56 83 CYS A O 1
ATOM 649 N N . ILE A 1 84 ? 2.277 -6.556 6.411 1.00 85.62 84 ILE A N 1
ATOM 650 C CA . ILE A 1 84 ? 2.974 -6.105 7.619 1.00 85.62 84 ILE A CA 1
ATOM 651 C C . ILE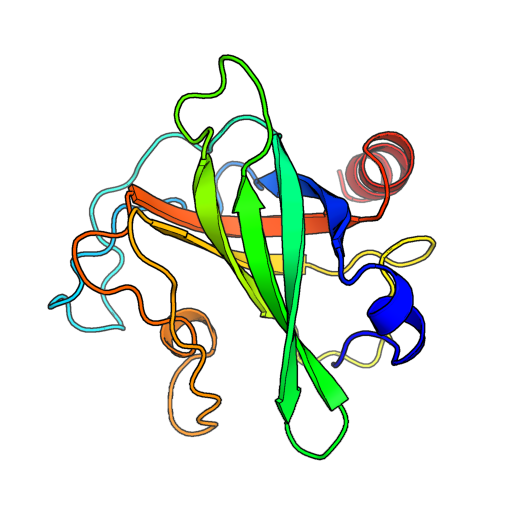 A 1 84 ? 4.441 -6.512 7.559 1.00 85.62 84 ILE A C 1
ATOM 653 O O . ILE A 1 84 ? 4.781 -7.643 7.209 1.00 85.62 84 ILE A O 1
ATOM 657 N N . ARG A 1 85 ? 5.312 -5.581 7.947 1.00 79.12 85 ARG A N 1
ATOM 658 C CA . ARG A 1 85 ? 6.753 -5.814 8.005 1.00 79.12 85 ARG A CA 1
ATOM 659 C C . ARG A 1 85 ? 7.222 -6.331 9.359 1.00 79.12 85 ARG A C 1
ATOM 661 O O . ARG A 1 85 ? 8.138 -7.142 9.412 1.00 79.12 85 ARG A O 1
ATOM 668 N N . ASP A 1 86 ? 6.623 -5.868 10.450 1.00 74.00 86 ASP A N 1
ATOM 669 C CA . ASP A 1 86 ? 7.162 -6.112 11.785 1.00 74.00 86 ASP A CA 1
ATOM 670 C C . ASP A 1 86 ? 6.334 -7.160 12.556 1.00 74.00 86 ASP A C 1
ATOM 672 O O . ASP A 1 86 ? 5.101 -7.124 12.618 1.00 74.00 86 ASP A O 1
ATOM 676 N N . ARG A 1 87 ? 7.021 -8.122 13.185 1.00 64.06 87 ARG A N 1
ATOM 677 C CA . ARG A 1 87 ? 6.441 -9.140 14.087 1.00 64.06 87 ARG A CA 1
ATOM 678 C C . ARG A 1 87 ? 6.509 -8.701 15.566 1.00 64.06 87 ARG A C 1
ATOM 680 O O . ARG A 1 87 ? 6.792 -9.526 16.423 1.00 64.06 87 ARG A O 1
ATOM 687 N N . GLY A 1 88 ? 6.320 -7.404 15.842 1.00 61.19 88 GLY A N 1
ATOM 688 C CA . GLY A 1 88 ? 6.379 -6.814 17.193 1.00 61.19 88 GLY A CA 1
ATOM 689 C C . GLY A 1 88 ? 5.208 -7.209 18.105 1.00 61.19 88 GLY A C 1
ATOM 690 O O . GLY A 1 88 ? 4.565 -8.220 17.865 1.00 61.19 88 GLY A O 1
ATOM 691 N N . THR A 1 89 ? 4.918 -6.426 19.147 1.00 56.78 89 THR A N 1
ATOM 692 C CA . THR A 1 89 ? 3.776 -6.651 20.065 1.00 56.78 89 THR A CA 1
ATOM 693 C C . THR A 1 89 ? 2.609 -5.692 19.848 1.00 56.78 89 THR A C 1
ATOM 695 O O . THR A 1 89 ? 1.510 -5.968 20.322 1.00 56.78 89 THR A O 1
ATOM 698 N N . ASP A 1 90 ? 2.828 -4.595 19.127 1.00 66.81 90 ASP A N 1
ATOM 699 C CA . ASP A 1 90 ? 1.835 -3.533 18.986 1.00 66.81 90 ASP A CA 1
ATOM 700 C C . ASP A 1 90 ? 0.775 -3.904 17.946 1.00 66.81 90 ASP A C 1
ATOM 702 O O . ASP A 1 90 ? 1.075 -4.467 16.888 1.00 66.81 90 ASP A O 1
ATOM 706 N N . LEU A 1 91 ? -0.479 -3.603 18.270 1.00 75.06 91 LEU A N 1
ATOM 707 C CA . LEU A 1 91 ? -1.612 -3.727 17.366 1.00 75.06 91 LEU A CA 1
ATOM 708 C C . LEU A 1 91 ? -1.672 -2.453 16.514 1.00 75.06 91 LEU A C 1
ATOM 710 O O . LEU A 1 91 ? -1.761 -1.354 17.063 1.00 75.06 91 LEU A O 1
ATOM 714 N N . TYR A 1 92 ? -1.537 -2.592 15.193 1.00 84.44 92 TYR A N 1
ATOM 715 C CA . TYR A 1 92 ? -1.599 -1.455 14.277 1.00 84.44 92 TYR A CA 1
ATOM 716 C C . TYR A 1 92 ? -3.036 -1.216 13.835 1.00 84.44 92 TYR A C 1
ATOM 718 O O . TYR A 1 92 ? -3.773 -2.158 13.544 1.00 84.44 92 TYR A O 1
ATOM 726 N N . ASP A 1 93 ? -3.398 0.047 13.708 1.00 86.62 93 ASP A N 1
ATOM 727 C CA . ASP A 1 93 ? -4.607 0.482 13.025 1.00 86.62 93 ASP A CA 1
ATOM 728 C C . ASP A 1 93 ? -4.204 1.449 11.901 1.00 86.62 93 ASP A C 1
ATOM 730 O O . ASP A 1 93 ? -3.016 1.698 11.675 1.00 86.62 93 ASP A O 1
ATOM 734 N N . LEU A 1 94 ? -5.178 1.965 11.157 1.00 87.62 94 LEU A N 1
ATOM 735 C CA . LEU A 1 94 ? -4.915 2.966 10.124 1.00 87.62 94 LEU A CA 1
ATOM 736 C C . LEU A 1 94 ? -5.028 4.408 10.640 1.00 87.62 94 LEU A C 1
ATOM 738 O O . LEU A 1 94 ? -4.772 5.321 9.872 1.00 87.62 94 LEU A O 1
ATOM 742 N N . THR A 1 95 ? -5.378 4.644 11.902 1.00 87.50 95 THR A N 1
ATOM 743 C CA . THR A 1 95 ? -5.709 5.978 12.424 1.00 87.50 95 THR A CA 1
ATOM 744 C C . THR A 1 95 ? -4.723 6.457 13.486 1.00 87.50 95 THR A C 1
ATOM 746 O O . THR A 1 95 ? -3.994 7.423 13.270 1.00 87.50 95 THR A O 1
ATOM 749 N N . THR A 1 96 ? -4.681 5.789 14.638 1.00 82.56 96 THR A N 1
ATOM 750 C CA . THR A 1 96 ? -3.900 6.187 15.814 1.00 82.56 96 THR A CA 1
ATOM 751 C C . THR A 1 96 ? -2.513 5.556 15.852 1.00 82.56 96 THR A C 1
ATOM 753 O O . THR A 1 96 ? -1.567 6.144 16.380 1.00 82.56 96 THR A O 1
ATOM 756 N N . ASN A 1 97 ? -2.352 4.375 15.257 1.00 85.00 97 ASN A N 1
ATOM 757 C CA . ASN A 1 97 ? -1.115 3.617 15.267 1.00 85.00 97 ASN A CA 1
ATOM 758 C C . ASN A 1 97 ? -0.792 3.006 13.889 1.00 85.00 97 ASN A C 1
ATOM 760 O O . ASN A 1 97 ? -0.680 1.783 13.778 1.00 85.00 97 ASN A O 1
ATOM 764 N N . PRO A 1 98 ? -0.531 3.827 12.850 1.00 86.19 98 PRO A N 1
ATOM 765 C CA . PRO A 1 98 ? -0.187 3.315 11.527 1.00 86.19 98 PRO A CA 1
ATOM 766 C C . PRO A 1 98 ? 1.108 2.503 11.544 1.00 86.19 98 PRO A C 1
ATOM 768 O O . PRO A 1 98 ? 2.143 2.941 12.062 1.00 86.19 98 PRO A O 1
ATOM 771 N N . GLY A 1 99 ? 1.033 1.292 11.000 1.00 83.69 99 GLY A N 1
ATOM 772 C CA . GLY A 1 99 ? 2.152 0.358 10.910 1.00 83.69 99 GLY A CA 1
ATOM 773 C C . GLY A 1 99 ? 3.123 0.675 9.771 1.00 83.69 99 GLY A C 1
ATOM 774 O O . GLY A 1 99 ? 2.831 1.456 8.864 1.00 83.69 99 GLY A O 1
ATOM 775 N N . LYS A 1 100 ? 4.288 0.020 9.805 1.00 87.25 100 LYS A N 1
ATOM 776 C CA . LYS A 1 100 ? 5.216 -0.051 8.671 1.00 87.25 100 LYS A CA 1
ATOM 777 C C . LYS A 1 100 ? 4.960 -1.331 7.879 1.00 87.25 100 LYS A C 1
ATOM 779 O O . LYS A 1 100 ? 4.896 -2.429 8.440 1.00 87.25 100 LYS A O 1
ATOM 784 N N . TYR A 1 101 ? 4.884 -1.192 6.565 1.00 90.00 101 TYR A N 1
ATOM 785 C CA . TYR A 1 101 ? 4.523 -2.266 5.651 1.00 90.00 101 TYR A CA 1
ATOM 786 C C . TYR A 1 101 ? 5.594 -2.464 4.582 1.00 90.00 101 TYR A C 1
ATOM 788 O O . TYR A 1 101 ? 6.306 -1.528 4.203 1.00 90.00 101 TYR A O 1
ATOM 796 N N . ASN A 1 102 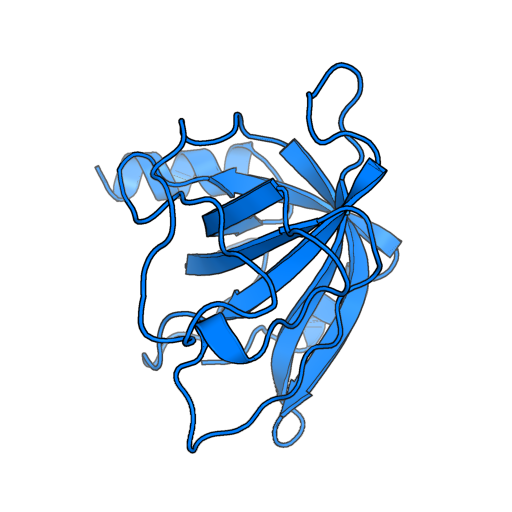? 5.696 -3.697 4.090 1.00 90.44 102 ASN A N 1
ATOM 797 C CA . ASN A 1 102 ? 6.210 -3.925 2.747 1.00 90.44 102 ASN A CA 1
ATOM 798 C C . ASN A 1 102 ? 5.128 -3.465 1.774 1.00 90.44 102 ASN A C 1
ATOM 800 O O . ASN A 1 102 ? 3.956 -3.758 1.999 1.00 90.44 102 ASN A O 1
ATOM 804 N N . VAL A 1 103 ? 5.523 -2.764 0.720 1.00 92.94 103 VAL A N 1
ATOM 805 C CA . VAL A 1 103 ? 4.622 -2.226 -0.298 1.00 92.94 103 VAL A CA 1
ATOM 806 C C . VAL A 1 103 ? 5.134 -2.666 -1.661 1.00 92.94 103 VAL A C 1
ATOM 808 O O . VAL A 1 103 ? 6.309 -2.468 -1.969 1.00 92.94 103 VAL A O 1
ATOM 811 N N . GLY A 1 104 ? 4.258 -3.260 -2.463 1.00 91.88 104 GLY A N 1
ATOM 812 C CA . GLY A 1 104 ? 4.513 -3.615 -3.856 1.00 91.88 104 GLY A CA 1
ATOM 813 C C . GLY A 1 104 ? 3.513 -2.918 -4.769 1.00 91.88 104 GLY A C 1
ATOM 814 O O . GLY A 1 104 ? 2.354 -2.753 -4.397 1.00 91.88 104 GLY A O 1
ATOM 815 N N . ILE A 1 105 ? 3.963 -2.491 -5.947 1.00 92.81 105 ILE A N 1
ATOM 816 C CA . ILE A 1 105 ? 3.149 -1.773 -6.930 1.00 92.81 105 ILE A CA 1
ATOM 817 C C . ILE A 1 105 ? 3.397 -2.372 -8.311 1.00 92.81 105 ILE A C 1
ATOM 819 O O . ILE A 1 105 ? 4.551 -2.557 -8.709 1.00 92.81 105 ILE A O 1
ATOM 823 N N . GLY A 1 106 ? 2.337 -2.651 -9.065 1.00 91.69 106 GLY A N 1
ATOM 824 C CA . GLY A 1 106 ? 2.441 -3.246 -10.394 1.00 91.69 106 GLY A CA 1
ATOM 825 C C . GLY A 1 106 ? 1.172 -3.128 -11.231 1.00 91.69 106 GLY A C 1
ATOM 826 O O . GLY A 1 106 ? 0.103 -2.792 -10.733 1.00 91.69 106 GLY A O 1
ATOM 827 N N . LYS A 1 107 ? 1.300 -3.463 -12.518 1.00 90.75 107 LYS A N 1
ATOM 828 C CA . LYS A 1 107 ? 0.235 -3.275 -13.521 1.00 90.75 107 LYS A CA 1
ATOM 829 C C . LYS A 1 107 ? -0.967 -4.174 -13.340 1.00 90.75 107 LYS A C 1
ATOM 831 O O . LYS A 1 107 ? -2.081 -3.812 -13.707 1.00 90.75 107 LYS A O 1
ATOM 836 N N . ASN A 1 108 ? -0.725 -5.369 -12.827 1.00 91.44 108 ASN A N 1
ATOM 837 C CA . ASN A 1 108 ? -1.738 -6.394 -12.679 1.00 91.44 108 ASN A CA 1
ATOM 838 C C 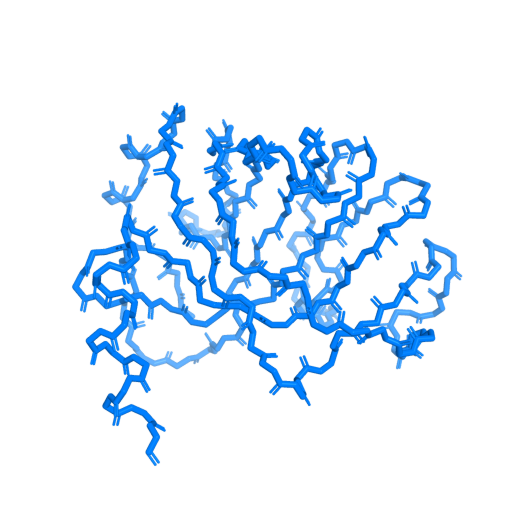. ASN A 1 108 ? -2.077 -6.573 -11.208 1.00 91.44 108 ASN A C 1
ATOM 840 O O . ASN A 1 108 ? -1.247 -6.330 -10.331 1.00 91.44 108 ASN A O 1
ATOM 844 N N . ARG A 1 109 ? -3.301 -7.040 -10.958 1.00 93.00 109 ARG A N 1
ATOM 845 C CA . ARG A 1 109 ? -3.762 -7.341 -9.609 1.00 93.00 109 ARG A CA 1
ATOM 846 C C . ARG A 1 109 ? -2.816 -8.352 -8.952 1.00 93.00 109 ARG A C 1
ATOM 848 O O . ARG A 1 109 ? -2.617 -9.424 -9.523 1.00 93.00 109 ARG A O 1
ATOM 855 N N . PRO A 1 110 ? -2.250 -8.041 -7.778 1.00 91.38 110 PRO A N 1
ATOM 856 C CA . PRO A 1 110 ? -1.384 -8.970 -7.083 1.00 91.38 110 PRO A CA 1
ATOM 857 C C . PRO A 1 110 ? -2.182 -10.120 -6.477 1.00 91.38 110 PRO A C 1
ATOM 859 O O . PRO A 1 110 ? -3.355 -9.981 -6.133 1.00 91.38 110 PRO A O 1
ATOM 862 N N . THR A 1 111 ? -1.499 -11.237 -6.268 1.00 88.81 111 THR A N 1
ATOM 863 C CA . THR A 1 111 ? -1.931 -12.294 -5.357 1.00 88.81 111 THR A CA 1
ATOM 864 C C . THR A 1 111 ? -1.108 -12.188 -4.081 1.00 88.81 111 THR A C 1
ATOM 866 O O . THR A 1 111 ? 0.115 -12.079 -4.141 1.00 88.81 111 THR A O 1
ATOM 869 N N . ILE A 1 112 ? -1.755 -12.235 -2.916 1.00 87.81 112 ILE A N 1
ATOM 870 C CA . ILE A 1 112 ? -1.049 -12.327 -1.636 1.00 87.81 112 ILE A CA 1
ATOM 871 C C . ILE A 1 112 ? -1.141 -13.764 -1.128 1.00 87.81 112 ILE A C 1
ATOM 873 O O . ILE A 1 112 ? -2.210 -14.228 -0.736 1.00 87.81 112 ILE A O 1
ATOM 877 N N . LYS A 1 113 ? -0.008 -14.470 -1.123 1.00 84.88 113 LYS A N 1
ATOM 878 C CA . LYS A 1 113 ? 0.126 -15.811 -0.552 1.00 84.88 113 LYS A CA 1
ATOM 879 C C . LYS A 1 113 ? 0.922 -15.730 0.744 1.00 84.88 113 LYS A C 1
ATOM 881 O O . LYS A 1 113 ? 2.132 -15.528 0.730 1.00 84.88 113 LYS A O 1
ATOM 886 N N . ILE A 1 114 ? 0.236 -15.910 1.865 1.00 82.00 114 ILE A N 1
ATOM 887 C CA . ILE A 1 114 ? 0.871 -15.878 3.182 1.00 82.00 114 ILE A CA 1
ATOM 888 C C . ILE A 1 114 ? 1.499 -17.241 3.437 1.00 82.00 114 ILE A C 1
ATOM 890 O O . ILE A 1 114 ? 0.799 -18.244 3.563 1.00 82.00 114 ILE A O 1
ATOM 894 N N . ASP A 1 115 ? 2.824 -17.262 3.476 1.00 81.44 115 ASP A N 1
ATOM 895 C CA . ASP A 1 115 ? 3.621 -18.476 3.587 1.00 81.44 115 ASP A CA 1
ATOM 896 C C . ASP A 1 115 ? 4.773 -18.206 4.562 1.00 81.44 115 ASP A C 1
ATOM 898 O O . ASP A 1 115 ? 5.670 -17.405 4.298 1.00 81.44 115 ASP A O 1
ATOM 902 N N . LEU A 1 116 ? 4.697 -18.799 5.755 1.00 80.00 116 LEU A N 1
ATOM 903 C CA . LEU A 1 116 ? 5.638 -18.507 6.839 1.00 80.00 116 LEU A CA 1
ATOM 904 C C . LEU A 1 116 ? 7.055 -19.028 6.558 1.00 80.00 116 LEU A C 1
ATOM 906 O O . LEU A 1 116 ? 7.982 -18.597 7.250 1.00 80.00 116 LEU A O 1
ATOM 910 N N . ASP A 1 117 ? 7.214 -19.886 5.546 1.00 81.94 117 ASP A N 1
ATOM 911 C CA . ASP A 1 117 ? 8.496 -20.453 5.127 1.00 81.94 117 ASP A CA 1
ATOM 912 C C . ASP A 1 117 ? 9.261 -19.533 4.161 1.00 81.94 117 ASP A C 1
ATOM 914 O O . ASP A 1 117 ? 10.448 -19.752 3.909 1.00 81.94 117 ASP A O 1
ATOM 918 N N . ILE A 1 118 ? 8.619 -18.471 3.654 1.00 78.25 118 ILE A N 1
ATOM 919 C CA . ILE A 1 118 ? 9.258 -17.467 2.794 1.00 78.25 118 ILE A CA 1
ATOM 920 C C . ILE A 1 118 ? 9.251 -16.069 3.440 1.00 78.25 118 ILE A C 1
ATOM 922 O O . ILE A 1 118 ? 8.347 -15.726 4.211 1.00 78.25 118 ILE A O 1
ATOM 926 N N . PRO A 1 119 ? 10.248 -15.215 3.137 1.00 78.12 119 PRO A N 1
ATOM 927 C CA . PRO A 1 119 ? 10.267 -13.831 3.602 1.00 78.12 119 PRO A CA 1
ATOM 928 C C . PRO A 1 119 ? 8.987 -13.059 3.243 1.00 78.12 119 PRO A C 1
ATOM 930 O O . PRO A 1 119 ? 8.520 -13.114 2.111 1.00 78.12 119 PRO A O 1
ATOM 933 N N . MET A 1 120 ? 8.468 -12.261 4.184 1.00 78.19 120 MET A N 1
ATOM 934 C CA . MET A 1 120 ? 7.194 -11.526 4.037 1.00 78.19 120 MET A CA 1
ATOM 935 C C . MET A 1 120 ? 7.050 -10.676 2.763 1.00 78.19 120 MET A C 1
ATOM 937 O O . MET A 1 120 ? 5.949 -10.657 2.215 1.00 78.19 120 MET A O 1
ATOM 941 N N . PRO A 1 121 ? 8.096 -9.994 2.245 1.00 75.19 121 PRO A N 1
ATOM 942 C CA . PRO A 1 121 ? 7.975 -9.281 0.971 1.00 75.19 121 PRO A CA 1
ATOM 943 C C . PRO A 1 121 ? 7.540 -10.185 -0.191 1.00 75.19 121 PRO A C 1
ATOM 945 O O . PRO A 1 121 ? 6.855 -9.729 -1.097 1.00 75.19 121 PRO A O 1
ATOM 948 N N . GLN A 1 122 ? 7.887 -11.474 -0.135 1.00 79.12 122 GLN A N 1
ATOM 949 C CA . GLN A 1 122 ? 7.586 -12.473 -1.165 1.00 79.12 122 GLN A CA 1
ATOM 950 C C . GLN A 1 122 ? 6.149 -12.997 -1.093 1.00 79.12 122 GLN A C 1
ATOM 952 O O . GLN A 1 122 ? 5.720 -13.747 -1.970 1.00 79.12 122 GLN A O 1
ATOM 957 N N . TRP A 1 123 ? 5.395 -12.613 -0.059 1.00 85.50 123 TRP A N 1
ATOM 958 C CA . TRP A 1 123 ? 3.974 -12.934 0.019 1.00 85.50 123 TRP A CA 1
ATOM 959 C C . TRP A 1 123 ? 3.184 -12.213 -1.067 1.00 85.50 123 TRP A C 1
ATOM 961 O O . TRP A 1 123 ? 2.173 -12.735 -1.516 1.00 85.50 123 TRP A O 1
ATOM 971 N N . MET A 1 124 ? 3.635 -11.031 -1.495 1.00 88.06 124 MET A N 1
ATOM 972 C CA . MET A 1 124 ? 2.992 -10.246 -2.545 1.00 88.06 124 MET A CA 1
ATOM 973 C C . MET A 1 124 ? 3.568 -10.641 -3.905 1.00 88.06 124 MET A C 1
ATOM 975 O O . MET A 1 124 ? 4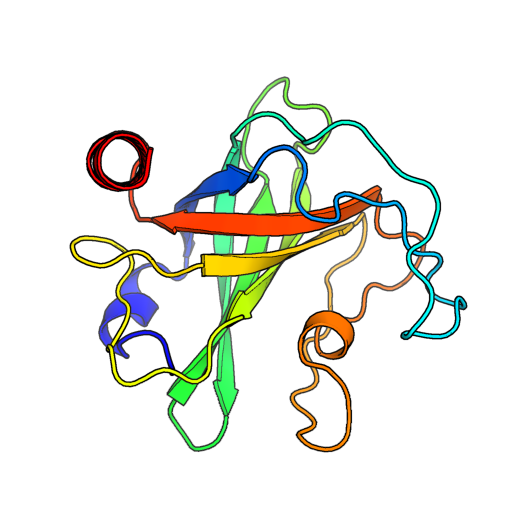.732 -10.378 -4.196 1.00 88.06 124 MET A O 1
ATOM 979 N N . GLN A 1 125 ? 2.746 -11.264 -4.741 1.00 85.12 125 GLN A N 1
ATOM 980 C CA . GLN A 1 125 ? 3.125 -11.739 -6.067 1.00 85.12 125 GLN A CA 1
ATOM 981 C C . GLN A 1 125 ? 2.386 -10.925 -7.121 1.00 85.12 125 GLN A C 1
ATOM 983 O O . GLN A 1 125 ? 1.159 -10.866 -7.116 1.00 85.12 125 GLN A O 1
ATOM 988 N N . PHE A 1 126 ? 3.133 -10.293 -8.017 1.00 83.62 126 PHE A N 1
ATOM 989 C CA . PHE A 1 126 ? 2.587 -9.545 -9.143 1.00 83.62 126 PHE A CA 1
ATOM 990 C C . PHE A 1 126 ? 2.862 -10.311 -10.434 1.00 83.62 126 PHE A C 1
ATOM 992 O O . PHE A 1 126 ? 4.002 -10.703 -10.690 1.00 83.62 126 PHE A O 1
ATOM 999 N N . ASP A 1 127 ? 1.827 -10.490 -11.253 1.00 76.94 127 ASP A N 1
ATOM 1000 C CA . ASP A 1 127 ? 1.990 -10.999 -12.612 1.00 76.94 127 ASP A CA 1
ATOM 1001 C C . ASP A 1 127 ? 2.558 -9.901 -13.510 1.00 76.94 127 ASP A C 1
ATOM 1003 O O . ASP A 1 127 ? 2.045 -8.779 -13.554 1.00 76.94 127 ASP A O 1
ATOM 1007 N N . GLY A 1 128 ? 3.599 -10.224 -14.277 1.00 67.62 128 GLY A N 1
ATOM 1008 C CA . GLY A 1 128 ? 4.330 -9.216 -15.043 1.00 67.62 128 GLY A CA 1
ATOM 1009 C C . GLY A 1 128 ? 5.085 -8.234 -14.135 1.00 67.62 128 GLY A C 1
ATOM 1010 O O . GLY A 1 128 ? 4.947 -8.272 -12.917 1.00 67.62 128 GLY A O 1
ATOM 1011 N N . PRO A 1 129 ? 5.955 -7.385 -14.697 1.00 61.06 129 PRO A N 1
ATOM 1012 C CA . PRO A 1 129 ? 6.880 -6.582 -13.902 1.00 61.06 129 PRO A CA 1
ATOM 1013 C C . PRO A 1 129 ? 6.150 -5.681 -12.885 1.00 61.06 129 PRO A C 1
ATOM 1015 O O . PRO A 1 129 ? 5.400 -4.800 -13.321 1.00 61.06 129 PRO A O 1
ATOM 1018 N N . PRO A 1 130 ? 6.369 -5.836 -11.557 1.00 65.38 130 PRO A N 1
ATOM 1019 C CA . PRO A 1 130 ? 6.013 -4.799 -10.603 1.00 65.38 130 PRO A CA 1
ATOM 1020 C C . PRO A 1 130 ? 6.913 -3.585 -10.842 1.00 65.38 130 PRO A C 1
ATOM 1022 O O . PRO A 1 130 ? 8.125 -3.688 -11.044 1.00 65.38 130 PRO A O 1
ATOM 1025 N N . ILE A 1 131 ? 6.304 -2.407 -10.862 1.00 73.12 131 ILE A N 1
ATOM 1026 C CA . ILE A 1 131 ? 6.975 -1.154 -11.203 1.00 73.12 131 ILE A CA 1
ATOM 1027 C C . ILE A 1 131 ? 7.774 -0.628 -9.998 1.00 73.12 131 ILE A C 1
ATOM 1029 O O . ILE A 1 131 ? 8.747 0.104 -10.189 1.00 73.12 131 ILE A O 1
ATOM 1033 N N . ALA A 1 132 ? 7.438 -1.051 -8.774 1.00 87.62 132 ALA A N 1
ATOM 1034 C CA . ALA A 1 132 ? 8.155 -0.657 -7.567 1.00 87.62 132 ALA A CA 1
ATOM 1035 C C . ALA A 1 132 ? 7.864 -1.595 -6.382 1.00 87.62 132 ALA A C 1
ATOM 1037 O O . ALA A 1 132 ? 6.732 -2.029 -6.188 1.00 87.62 132 ALA A O 1
ATOM 1038 N N . SER A 1 133 ? 8.867 -1.866 -5.550 1.00 89.12 133 SER A N 1
ATOM 1039 C CA . SER A 1 133 ? 8.708 -2.537 -4.257 1.00 89.12 133 SER A CA 1
ATOM 1040 C C . SER A 1 133 ? 9.604 -1.872 -3.228 1.00 89.12 133 SER A C 1
ATOM 1042 O O . SER A 1 133 ? 10.768 -1.638 -3.531 1.00 89.12 133 SER A O 1
ATOM 1044 N N . GLY A 1 134 ? 9.102 -1.607 -2.026 1.00 90.38 134 GLY A N 1
ATOM 1045 C CA . GLY A 1 134 ? 9.851 -0.967 -0.945 1.00 90.38 134 GLY A CA 1
ATOM 1046 C C . GLY A 1 134 ? 9.077 -0.965 0.370 1.00 90.38 134 GLY A C 1
ATOM 1047 O O . GLY A 1 134 ? 8.175 -1.780 0.571 1.00 90.38 134 GLY A O 1
ATOM 1048 N N . PHE A 1 135 ? 9.430 -0.066 1.291 1.00 91.19 135 PHE A N 1
ATOM 1049 C CA . PHE A 1 135 ? 8.696 0.104 2.550 1.00 91.19 135 PHE A CA 1
ATOM 1050 C C . PHE A 1 135 ? 7.860 1.384 2.555 1.00 91.19 135 PHE A C 1
ATOM 1052 O O . PHE A 1 135 ? 8.260 2.404 1.989 1.00 91.19 135 PHE A O 1
ATOM 1059 N N . GLY A 1 136 ? 6.730 1.336 3.260 1.00 91.44 136 GLY A N 1
ATOM 1060 C CA . GLY A 1 136 ? 5.821 2.467 3.421 1.00 91.44 136 GLY A CA 1
ATOM 1061 C C . GLY A 1 136 ? 5.053 2.429 4.740 1.00 91.44 136 GLY A C 1
ATOM 1062 O O . GLY A 1 136 ? 4.921 1.372 5.360 1.00 91.44 136 GLY A O 1
ATOM 1063 N N . PHE A 1 137 ? 4.549 3.586 5.159 1.00 91.38 137 PHE A N 1
ATOM 1064 C CA . PHE A 1 137 ? 3.472 3.689 6.143 1.00 91.38 137 PHE A CA 1
ATOM 1065 C C . PHE A 1 137 ? 2.131 3.772 5.421 1.00 91.38 137 PHE A C 1
ATOM 1067 O O . PHE A 1 137 ? 2.059 4.323 4.323 1.00 91.38 137 PHE A O 1
ATOM 1074 N N . ILE A 1 138 ? 1.086 3.237 6.046 1.00 92.56 138 ILE A N 1
ATOM 1075 C CA . ILE A 1 138 ? -0.287 3.311 5.539 1.00 92.56 138 ILE A CA 1
ATOM 1076 C C . ILE A 1 138 ? -1.183 3.789 6.673 1.00 92.56 138 ILE A C 1
ATOM 1078 O O . ILE A 1 138 ? -1.110 3.239 7.774 1.00 92.56 138 ILE A O 1
ATOM 1082 N N . ALA A 1 139 ? -1.993 4.807 6.396 1.00 93.06 139 ALA A N 1
ATOM 1083 C CA . ALA A 1 139 ? -2.944 5.387 7.336 1.00 93.06 139 ALA A CA 1
ATOM 1084 C C . ALA A 1 139 ? -4.184 5.918 6.615 1.00 93.06 139 ALA A C 1
ATOM 1086 O O . ALA A 1 139 ? -4.221 5.987 5.390 1.00 93.06 139 ALA A O 1
ATOM 1087 N N . GLU A 1 140 ? -5.189 6.330 7.374 1.00 93.19 140 GLU A N 1
ATOM 1088 C CA . GLU A 1 140 ? -6.408 6.951 6.869 1.00 93.19 140 GLU A CA 1
ATOM 1089 C C . GLU A 1 140 ? -6.118 8.321 6.239 1.00 93.19 140 GLU A C 1
ATOM 1091 O O . GLU A 1 140 ? -6.778 8.694 5.274 1.00 93.19 140 GLU A O 1
ATOM 1096 N N . SER A 1 141 ? -5.116 9.066 6.721 1.00 89.38 141 SER A N 1
ATOM 1097 C CA . SER A 1 141 ? -4.785 10.380 6.153 1.00 89.38 141 SER A CA 1
ATOM 1098 C C . SER A 1 141 ? -3.307 10.764 6.235 1.00 89.38 141 SER A C 1
ATOM 1100 O O . SER A 1 141 ? -2.533 10.245 7.043 1.00 89.38 141 SER A O 1
ATOM 1102 N N . GLU A 1 142 ? -2.926 11.750 5.417 1.00 87.00 142 GLU A N 1
ATOM 1103 C CA . GLU A 1 142 ? -1.592 12.355 5.438 1.00 87.00 142 GLU A CA 1
ATOM 1104 C C . GLU A 1 142 ? -1.251 12.968 6.805 1.00 87.00 142 GLU A C 1
ATOM 1106 O O . GLU A 1 142 ? -0.133 12.790 7.292 1.00 87.00 142 GLU A O 1
ATOM 1111 N N . THR A 1 143 ? -2.202 13.660 7.442 1.00 83.62 143 THR A N 1
ATOM 1112 C CA . THR A 1 143 ? -2.004 14.303 8.753 1.00 83.62 143 THR A CA 1
ATOM 1113 C C . THR A 1 143 ? -1.565 13.291 9.808 1.00 83.62 143 THR A C 1
ATOM 1115 O O . THR A 1 143 ? -0.565 13.512 10.487 1.00 83.62 143 THR A O 1
ATOM 1118 N N . GLN A 1 144 ? -2.247 12.144 9.878 1.00 79.12 144 GLN A N 1
ATOM 1119 C CA . GLN A 1 144 ? -1.934 11.080 10.839 1.00 79.12 144 GLN A CA 1
ATOM 1120 C C . GLN A 1 144 ? -0.531 10.506 10.634 1.00 79.12 144 GLN A C 1
ATOM 1122 O O . GLN A 1 144 ? 0.193 10.237 11.593 1.00 79.12 144 GLN A O 1
ATOM 1127 N N . ILE A 1 145 ? -0.115 10.334 9.377 1.00 79.81 145 ILE A N 1
ATOM 1128 C CA . ILE A 1 145 ? 1.230 9.845 9.081 1.00 79.81 145 ILE A CA 1
ATOM 1129 C C . ILE A 1 145 ? 2.293 10.902 9.375 1.00 79.81 145 ILE A C 1
ATOM 1131 O O . ILE A 1 145 ? 3.347 10.543 9.894 1.00 79.81 145 ILE A O 1
ATOM 1135 N N . LYS A 1 146 ? 2.052 12.181 9.067 1.00 73.94 146 LYS A N 1
ATOM 1136 C CA . LYS A 1 146 ? 3.019 13.260 9.319 1.00 73.94 146 LYS A CA 1
ATOM 1137 C C . LYS A 1 146 ? 3.331 13.409 10.804 1.00 73.94 146 LYS A C 1
ATOM 1139 O O . LYS A 1 146 ? 4.505 13.434 11.159 1.00 73.94 146 LYS A O 1
ATOM 1144 N N . GLU A 1 147 ? 2.307 13.416 11.657 1.00 69.31 147 GLU A N 1
ATOM 1145 C CA . GLU A 1 147 ? 2.475 13.499 13.115 1.00 69.31 147 GLU A CA 1
ATOM 1146 C C . GLU A 1 147 ? 3.368 12.372 13.651 1.00 69.31 147 GLU A C 1
ATOM 1148 O O . GLU A 1 147 ? 4.269 12.609 14.456 1.00 69.31 147 GLU A O 1
ATOM 1153 N N . LYS A 1 148 ? 3.180 11.148 13.147 1.00 67.56 148 LYS A N 1
ATOM 1154 C CA . LYS A 1 148 ? 3.995 9.999 13.550 1.00 67.56 148 LYS A CA 1
ATOM 1155 C C . LYS A 1 148 ? 5.381 9.990 12.908 1.00 67.56 148 LYS A C 1
ATOM 1157 O O . LYS A 1 148 ? 6.353 9.620 13.557 1.00 67.56 148 LYS A O 1
ATOM 1162 N N . TYR A 1 149 ? 5.491 10.372 11.639 1.00 67.44 149 TYR A N 1
ATOM 1163 C CA . TYR A 1 149 ? 6.755 10.375 10.906 1.00 67.44 149 TYR A CA 1
ATOM 1164 C C . TYR A 1 149 ? 7.720 11.426 11.449 1.00 67.44 149 TYR A C 1
ATOM 1166 O O . TYR A 1 149 ? 8.902 11.132 11.607 1.00 67.44 149 TYR A O 1
ATOM 1174 N N . ASP A 1 150 ? 7.229 12.619 11.785 1.00 64.12 150 ASP A N 1
ATOM 1175 C CA . ASP A 1 150 ? 8.054 13.653 12.410 1.00 64.12 150 ASP A CA 1
ATOM 1176 C C . ASP A 1 150 ? 8.466 13.278 13.841 1.00 64.12 150 ASP A C 1
ATOM 1178 O O . ASP A 1 150 ? 9.542 13.675 14.274 1.00 64.12 150 ASP A O 1
ATOM 1182 N N . TRP A 1 151 ? 7.685 12.449 14.544 1.00 53.62 151 TRP A N 1
ATOM 1183 C CA . TRP A 1 151 ? 8.088 11.871 15.833 1.00 53.62 151 TRP A CA 1
ATOM 1184 C C . TRP A 1 151 ? 9.172 10.784 15.712 1.00 53.62 151 TRP A C 1
ATOM 1186 O O . TRP A 1 151 ? 9.888 10.514 16.673 1.00 53.62 151 TRP A O 1
ATOM 1196 N N . LEU A 1 152 ? 9.287 10.147 14.542 1.00 54.97 152 LEU A N 1
ATOM 1197 C CA . LEU A 1 152 ? 10.260 9.085 14.259 1.00 54.97 152 LEU A CA 1
ATOM 1198 C C . LEU A 1 152 ? 11.580 9.595 13.644 1.00 54.97 152 LEU A C 1
ATOM 1200 O O . LEU A 1 152 ? 12.481 8.780 13.429 1.00 54.97 152 LEU A O 1
ATOM 1204 N N . LYS A 1 153 ? 11.689 10.893 13.332 1.00 55.41 153 LYS A N 1
ATOM 1205 C CA . LYS A 1 153 ? 12.941 11.555 12.918 1.00 55.41 153 LYS A CA 1
ATOM 1206 C C . LYS A 1 153 ? 13.759 11.993 14.126 1.00 55.41 153 LYS A C 1
ATOM 1208 O O . LYS A 1 153 ? 15.001 11.891 14.022 1.00 55.41 153 LYS A O 1
#

Radius of gyration: 14.16 Å; Cα contacts (8 Å, |Δi|>4): 371; chains: 1; bounding box: 32×35×35 Å

pLDDT: mean 84.69, std 11.42, range [53.62, 98.06]

Solvent-accessible surface area (backbone atoms only — not comparable to full-atom values): 8245 Å² total; per-residue (Å²): 65,40,44,44,79,75,54,61,75,43,52,72,32,68,30,27,37,42,56,45,79,93,46,65,34,15,32,43,53,67,83,48,61,88,90,56,84,39,56,77,49,80,64,63,75,67,43,34,29,33,28,69,44,77,38,71,54,96,93,31,34,43,32,38,36,26,32,26,64,29,93,92,44,97,56,46,69,23,22,34,39,37,34,56,63,52,82,64,88,63,75,22,37,42,66,92,38,54,44,58,25,32,34,38,30,18,79,33,78,63,48,76,51,91,50,93,92,51,63,67,72,66,22,60,41,42,61,58,61,29,72,36,31,31,32,25,38,46,20,59,38,65,67,55,47,49,62,53,50,66,71,72,108

Foldseek 3Di:
DFADPVQVVLAQHKKKKFWDFPFLKAWDFLPDDPPDRHHHDGTFHIFIWRWNDFDDDPNGTFWTKTATCGPPGPQHRWIKIWGAQDPDDDHAYQAQHWGKIWMWTGRATWQQQDDPVDHRNVSTHDDGITPIIGMITIHRDPVRVVVVVVVVD

Mean predicted aligned error: 5.68 Å

Nearest PDB structures (foldseek):
  6yfn-assembly1_AB  TM=2.934E-01  e=7.719E-01  Leviviridae sp.